Protein AF-A0A1J5WJH5-F1 (afdb_monomer_lite)

pLDDT: mean 80.66, std 12.6, range [44.06, 96.06]

Structure (mmCIF, N/CA/C/O backbone):
data_AF-A0A1J5WJH5-F1
#
_entry.id   AF-A0A1J5WJH5-F1
#
loop_
_atom_site.group_PDB
_atom_site.id
_atom_site.type_symbol
_atom_site.label_atom_id
_atom_site.label_alt_id
_atom_site.label_comp_id
_atom_site.label_asym_id
_atom_site.label_entity_id
_atom_site.label_seq_id
_atom_site.pdbx_PDB_ins_code
_atom_site.Cartn_x
_atom_site.Cartn_y
_atom_site.Cartn_z
_atom_site.occupancy
_atom_site.B_iso_or_equiv
_atom_site.auth_seq_id
_atom_site.auth_comp_id
_atom_site.auth_asym_id
_atom_site.auth_atom_id
_atom_site.pdbx_PDB_model_num
ATOM 1 N N . MET A 1 1 ? 2.795 6.270 -10.127 1.00 89.25 1 MET A N 1
ATOM 2 C CA . MET A 1 1 ? 1.955 6.681 -8.988 1.00 89.25 1 MET A CA 1
ATOM 3 C C . MET A 1 1 ? 0.536 6.316 -9.354 1.00 89.25 1 MET A C 1
ATOM 5 O O . MET A 1 1 ? 0.160 6.597 -10.486 1.00 89.25 1 MET A O 1
ATOM 9 N N . LEU A 1 2 ? -0.169 5.622 -8.468 1.00 93.62 2 LEU A N 1
ATOM 10 C CA . LEU A 1 2 ? -1.592 5.333 -8.597 1.00 93.62 2 LEU A CA 1
ATOM 11 C C . LEU A 1 2 ? -2.277 5.832 -7.332 1.00 93.62 2 LEU A C 1
ATOM 13 O O . LEU A 1 2 ? -1.851 5.482 -6.232 1.00 93.62 2 LEU A O 1
ATOM 17 N N . ASP A 1 3 ? -3.320 6.620 -7.504 1.00 94.94 3 ASP A N 1
ATOM 18 C CA . ASP A 1 3 ? -4.203 7.076 -6.446 1.00 94.94 3 ASP A CA 1
ATOM 19 C C . ASP A 1 3 ? -5.635 6.649 -6.767 1.00 94.94 3 ASP A C 1
ATOM 21 O O . ASP A 1 3 ? -6.013 6.452 -7.926 1.00 94.94 3 ASP A O 1
ATOM 25 N N . ALA A 1 4 ? -6.428 6.456 -5.723 1.00 96.06 4 ALA A N 1
ATOM 26 C CA . ALA A 1 4 ? -7.859 6.286 -5.869 1.00 96.06 4 ALA A CA 1
ATOM 27 C C . ALA A 1 4 ? -8.550 6.965 -4.695 1.00 96.06 4 ALA A C 1
ATOM 29 O O . ALA A 1 4 ? -8.349 6.595 -3.543 1.00 96.06 4 ALA A O 1
ATOM 30 N N . THR A 1 5 ? -9.404 7.932 -5.008 1.00 94.06 5 THR A N 1
ATOM 31 C CA . THR A 1 5 ? -10.192 8.675 -4.016 1.00 94.06 5 THR A CA 1
ATOM 32 C C . THR A 1 5 ? -11.458 7.941 -3.581 1.00 94.06 5 THR A C 1
ATOM 34 O O . THR A 1 5 ? -12.152 8.397 -2.682 1.00 94.06 5 THR A O 1
ATOM 37 N N . LYS A 1 6 ? -11.785 6.816 -4.229 1.00 94.00 6 LYS A N 1
ATOM 38 C CA . LYS A 1 6 ? -12.969 6.010 -3.932 1.00 94.00 6 LYS A CA 1
ATOM 39 C C . LYS A 1 6 ? -12.690 4.523 -4.093 1.00 94.00 6 LYS A C 1
ATOM 41 O O . LYS A 1 6 ? -11.988 4.119 -5.024 1.00 94.00 6 LYS A O 1
ATOM 46 N N . GLU A 1 7 ? -13.340 3.713 -3.264 1.00 91.19 7 GLU A N 1
ATOM 47 C CA . GLU A 1 7 ? -13.261 2.249 -3.323 1.00 91.19 7 GLU A CA 1
ATOM 48 C C . GLU A 1 7 ? -13.739 1.680 -4.672 1.00 91.19 7 GLU A C 1
ATOM 50 O O . GLU A 1 7 ? -13.162 0.726 -5.192 1.00 91.19 7 GLU A O 1
ATOM 55 N N . GLU A 1 8 ? -14.745 2.302 -5.298 1.00 93.94 8 GLU A N 1
ATOM 56 C CA . GLU A 1 8 ? -15.318 1.851 -6.577 1.00 93.94 8 GLU A CA 1
ATOM 57 C C . GLU A 1 8 ? -14.285 1.765 -7.715 1.00 93.94 8 GLU A C 1
ATOM 59 O O . GLU A 1 8 ? -14.410 0.919 -8.600 1.00 93.94 8 GLU A O 1
ATOM 64 N N . HIS A 1 9 ? -13.221 2.575 -7.666 1.00 93.69 9 HIS A N 1
ATOM 65 C CA . HIS A 1 9 ? -12.153 2.562 -8.670 1.00 93.69 9 HIS A CA 1
ATOM 66 C C . HIS A 1 9 ? -11.251 1.325 -8.579 1.00 93.69 9 HIS A C 1
ATOM 68 O O . HIS A 1 9 ? -10.634 0.932 -9.570 1.00 93.69 9 HIS A O 1
ATOM 74 N N . VAL A 1 10 ? -11.163 0.709 -7.400 1.00 91.88 10 VAL A N 1
ATOM 75 C CA . VAL A 1 10 ? -10.304 -0.454 -7.137 1.00 91.88 10 VAL A CA 1
ATOM 76 C C . VAL A 1 10 ? -11.104 -1.740 -6.951 1.00 91.88 10 VAL A C 1
ATOM 78 O O . VAL A 1 10 ? -10.529 -2.822 -7.057 1.00 91.88 10 VAL A O 1
ATOM 81 N N . ALA A 1 11 ? -12.423 -1.645 -6.754 1.00 91.00 11 ALA A N 1
ATOM 82 C CA . ALA A 1 11 ? -13.321 -2.772 -6.509 1.00 91.00 11 ALA A CA 1
ATOM 83 C C . ALA A 1 11 ? -13.125 -3.922 -7.510 1.00 91.00 11 ALA A C 1
ATOM 85 O O . ALA A 1 11 ? -12.931 -5.068 -7.106 1.00 91.00 11 ALA A O 1
ATOM 86 N N . THR A 1 12 ? -13.063 -3.623 -8.811 1.00 89.25 12 THR A N 1
ATOM 87 C CA . THR A 1 12 ? -12.839 -4.641 -9.851 1.00 89.25 12 THR A CA 1
ATOM 88 C C . THR A 1 12 ? -11.531 -5.405 -9.633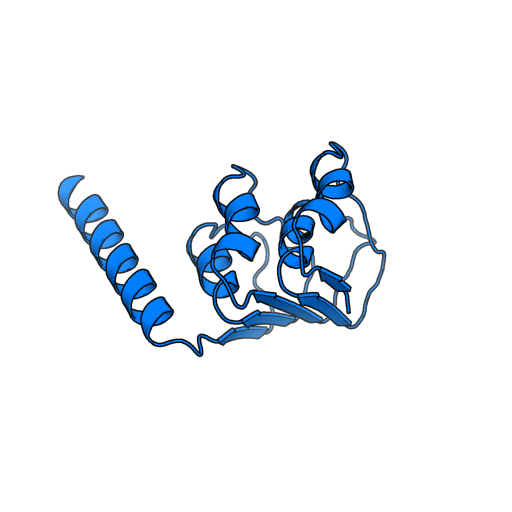 1.00 89.25 12 THR A C 1
ATOM 90 O O . THR A 1 12 ? -11.514 -6.629 -9.727 1.00 89.25 12 THR A O 1
ATOM 93 N N . ILE A 1 13 ? -10.445 -4.715 -9.278 1.00 87.81 13 ILE A N 1
ATOM 94 C CA . ILE A 1 13 ? -9.135 -5.334 -9.015 1.00 87.81 13 ILE A CA 1
ATOM 95 C C . ILE A 1 13 ? -9.191 -6.174 -7.732 1.00 87.81 13 ILE A C 1
ATOM 97 O O . ILE A 1 13 ? -8.641 -7.272 -7.674 1.00 87.81 13 ILE A O 1
ATOM 101 N N . LEU A 1 14 ? -9.899 -5.701 -6.706 1.00 85.94 14 LEU A N 1
ATOM 102 C CA . LEU A 1 14 ? -10.053 -6.425 -5.443 1.00 85.94 14 LEU A CA 1
ATOM 103 C C . LEU A 1 14 ? -10.841 -7.733 -5.604 1.00 85.94 14 LEU A C 1
ATOM 105 O O . LEU A 1 14 ? -10.516 -8.719 -4.936 1.00 85.94 14 LEU A O 1
ATOM 109 N N . THR A 1 15 ? -11.813 -7.767 -6.521 1.00 87.69 15 THR A N 1
ATOM 110 C CA . THR A 1 15 ? -12.588 -8.980 -6.846 1.00 87.69 15 THR A CA 1
ATOM 111 C C . THR A 1 15 ? -11.819 -10.014 -7.668 1.00 87.69 15 THR A C 1
ATOM 113 O O . THR A 1 15 ? -12.258 -11.156 -7.768 1.00 87.69 15 THR A O 1
A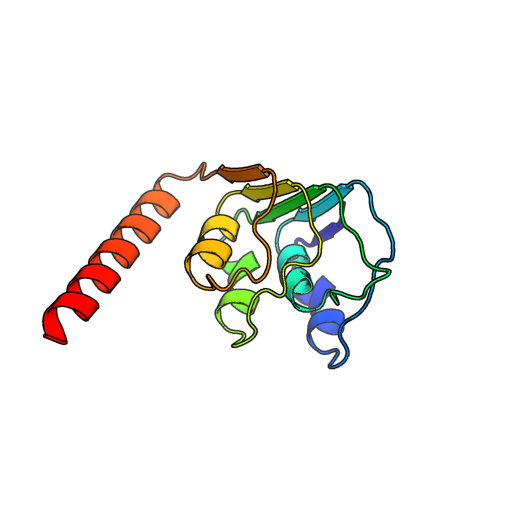TOM 116 N N . GLN A 1 16 ? -10.660 -9.663 -8.234 1.00 84.50 16 GLN A N 1
ATOM 117 C CA . GLN A 1 16 ? -9.847 -10.627 -8.974 1.00 84.50 16 GLN A CA 1
ATOM 118 C C . GLN A 1 16 ? -9.216 -11.651 -8.024 1.00 84.50 16 GLN A C 1
ATOM 120 O O . GLN A 1 16 ? -8.537 -11.297 -7.057 1.00 84.50 16 GLN A O 1
ATOM 125 N N . GLU A 1 17 ? -9.412 -12.937 -8.315 1.00 80.44 17 GLU A N 1
ATOM 126 C CA . GLU A 1 17 ? -8.826 -14.036 -7.535 1.00 80.44 17 GLU A CA 1
ATOM 127 C C . GLU A 1 17 ? -7.316 -14.179 -7.777 1.00 80.44 17 GLU A C 1
ATOM 129 O O . GLU A 1 17 ? -6.561 -14.544 -6.878 1.00 80.44 17 GLU A O 1
ATOM 134 N N . GLN A 1 18 ? -6.868 -13.874 -8.996 1.00 81.69 18 GLN A N 1
ATOM 135 C CA . GLN A 1 18 ? -5.486 -14.065 -9.428 1.00 81.69 18 GLN A CA 1
ATOM 136 C C . GLN A 1 18 ? -4.628 -12.846 -9.046 1.00 81.69 18 GLN A C 1
ATOM 138 O O . GLN A 1 18 ? -4.929 -11.737 -9.492 1.00 81.69 18 GLN A O 1
ATOM 143 N N . PRO A 1 19 ? -3.538 -13.017 -8.273 1.00 81.44 19 PRO A N 1
ATOM 144 C CA . PRO A 1 19 ? -2.577 -11.943 -8.058 1.00 81.44 19 PRO A CA 1
ATOM 145 C C . PRO A 1 19 ? -1.804 -11.649 -9.352 1.00 81.44 19 PRO A C 1
ATOM 147 O O . PRO A 1 19 ? -1.543 -12.555 -10.150 1.00 81.44 19 PRO A O 1
ATOM 150 N N . PHE A 1 20 ? -1.381 -10.400 -9.550 1.00 81.94 20 PHE A N 1
ATOM 151 C CA . PHE A 1 20 ? -0.738 -9.951 -10.790 1.00 81.94 20 PHE A CA 1
ATOM 152 C C . PHE A 1 20 ? 0.681 -9.413 -10.572 1.00 81.94 20 PHE A C 1
ATOM 154 O O . PHE A 1 20 ? 1.032 -8.918 -9.505 1.00 81.94 20 PHE A O 1
ATOM 161 N N . CYS A 1 21 ? 1.517 -9.531 -11.603 1.00 84.69 21 CYS A N 1
ATOM 162 C CA . CYS A 1 21 ? 2.895 -9.044 -11.625 1.00 84.69 21 CYS A CA 1
ATOM 163 C C . CYS A 1 21 ? 2.950 -7.714 -12.384 1.00 84.69 21 CYS A C 1
ATOM 165 O O . CYS A 1 21 ? 2.382 -7.600 -13.467 1.00 84.69 21 CYS A O 1
ATOM 167 N N . VAL A 1 22 ? 3.660 -6.727 -11.841 1.00 83.69 22 VAL A N 1
ATOM 168 C CA . VAL A 1 22 ? 3.887 -5.423 -12.496 1.00 83.69 22 VAL A CA 1
ATOM 169 C C . VAL A 1 22 ? 5.229 -5.357 -13.236 1.00 83.69 22 VAL A C 1
ATOM 171 O O . VAL A 1 22 ? 5.603 -4.309 -13.757 1.00 83.69 22 VAL A O 1
ATOM 174 N N . GLY A 1 23 ? 5.962 -6.473 -13.281 1.00 85.62 23 GLY A N 1
ATOM 175 C CA . GLY A 1 23 ? 7.320 -6.552 -13.811 1.00 85.62 23 GLY A CA 1
ATOM 176 C C . GLY A 1 23 ? 8.340 -5.858 -12.906 1.00 85.62 23 GLY A C 1
ATOM 177 O O . GLY A 1 23 ? 8.177 -5.794 -11.685 1.00 85.62 23 GLY A O 1
ATOM 178 N N . ARG A 1 24 ? 9.411 -5.333 -13.511 1.00 87.88 24 ARG A N 1
ATOM 179 C CA . ARG A 1 24 ? 10.445 -4.561 -12.810 1.00 87.88 24 ARG A CA 1
ATOM 180 C C . ARG A 1 24 ? 10.061 -3.088 -12.770 1.00 87.88 24 ARG A C 1
ATOM 182 O O . ARG A 1 24 ? 10.003 -2.429 -13.807 1.00 87.88 24 ARG A O 1
ATOM 189 N N . VAL A 1 25 ? 9.839 -2.565 -11.572 1.00 87.19 25 VAL A N 1
ATOM 190 C CA . VAL A 1 25 ? 9.451 -1.176 -11.332 1.00 87.19 25 VAL A CA 1
ATOM 191 C C . VAL A 1 25 ? 10.469 -0.526 -10.406 1.00 87.19 25 VAL A C 1
ATOM 193 O O . VAL A 1 25 ? 10.748 -1.012 -9.317 1.00 87.19 25 VAL A O 1
ATOM 196 N N . LYS A 1 26 ? 11.013 0.622 -10.810 1.00 90.75 26 LYS A N 1
ATOM 197 C CA . LYS A 1 26 ? 11.948 1.361 -9.956 1.00 90.75 26 LYS A CA 1
ATOM 198 C C . LYS A 1 26 ? 11.243 1.989 -8.751 1.00 90.75 26 LYS A C 1
ATOM 200 O O . LYS A 1 26 ? 11.625 1.762 -7.614 1.00 90.75 26 LYS A O 1
ATOM 205 N N . ASN A 1 27 ? 10.183 2.754 -9.005 1.00 92.12 27 ASN A N 1
ATOM 206 C CA . ASN A 1 27 ? 9.420 3.439 -7.965 1.00 92.12 27 ASN A CA 1
ATOM 207 C C . ASN A 1 27 ? 7.935 3.126 -8.129 1.00 92.12 27 ASN A C 1
ATOM 209 O O . ASN A 1 27 ? 7.331 3.486 -9.143 1.00 92.12 27 ASN A O 1
ATOM 213 N N . MET A 1 28 ? 7.345 2.492 -7.124 1.00 92.38 28 MET A N 1
ATOM 214 C CA . MET A 1 28 ? 5.911 2.260 -7.041 1.00 92.38 28 MET A CA 1
ATOM 215 C C . MET A 1 28 ? 5.341 3.059 -5.876 1.00 92.38 28 MET A C 1
ATOM 217 O O . MET A 1 28 ? 5.821 2.967 -4.752 1.00 92.38 28 MET A O 1
ATOM 221 N N . ARG A 1 29 ? 4.296 3.833 -6.158 1.00 94.94 29 ARG A N 1
ATOM 222 C CA . ARG A 1 29 ? 3.597 4.646 -5.167 1.00 94.94 29 ARG A CA 1
ATOM 223 C C . ARG A 1 29 ? 2.102 4.419 -5.299 1.00 94.94 29 ARG A C 1
ATOM 225 O O . ARG A 1 29 ? 1.586 4.620 -6.404 1.00 94.94 29 ARG A O 1
ATOM 232 N N . LEU A 1 30 ? 1.474 3.993 -4.207 1.00 94.44 30 LEU A N 1
ATOM 233 C CA . LEU A 1 30 ? 0.035 3.774 -4.085 1.00 94.44 30 LEU A CA 1
ATOM 234 C C . LEU A 1 30 ? -0.516 4.701 -3.001 1.00 94.44 30 LEU A C 1
ATOM 236 O O . LEU A 1 30 ? 0.009 4.714 -1.885 1.00 94.44 30 LEU A O 1
ATOM 240 N N . GLU A 1 31 ? -1.551 5.460 -3.338 1.00 95.75 31 GLU A N 1
ATOM 241 C CA . GLU A 1 31 ? -2.161 6.446 -2.446 1.00 95.75 31 GLU A CA 1
ATOM 242 C C . GLU A 1 31 ? -3.660 6.160 -2.243 1.00 95.75 31 GLU A C 1
ATOM 244 O O . GLU A 1 31 ? -4.370 5.744 -3.164 1.00 95.75 31 GLU A O 1
ATOM 249 N N . ASP A 1 32 ? -4.123 6.354 -1.011 1.00 95.31 32 ASP A N 1
ATOM 250 C CA . ASP A 1 32 ? -5.510 6.196 -0.572 1.00 95.31 32 ASP A CA 1
ATOM 251 C C . ASP A 1 32 ? -6.100 4.820 -0.930 1.00 95.31 32 ASP A C 1
ATOM 253 O O . ASP A 1 32 ? -5.479 3.798 -0.616 1.00 95.31 32 ASP A O 1
ATOM 257 N N . TYR A 1 33 ? -7.271 4.732 -1.572 1.00 95.00 33 TYR A N 1
ATOM 258 C CA . TYR A 1 33 ? -7.882 3.435 -1.893 1.00 95.00 33 TYR A CA 1
ATOM 259 C C . TYR A 1 33 ? -7.008 2.578 -2.820 1.00 95.00 33 TYR A C 1
ATOM 261 O O . TYR A 1 33 ? -7.156 1.354 -2.826 1.00 95.00 33 TYR A O 1
ATOM 269 N N . ALA A 1 34 ? -6.048 3.155 -3.555 1.00 94.81 34 ALA A N 1
ATOM 270 C CA . ALA A 1 34 ? -5.115 2.379 -4.371 1.00 94.81 34 ALA A CA 1
ATOM 271 C C . ALA A 1 34 ? -4.202 1.491 -3.517 1.00 94.81 34 ALA A C 1
ATOM 273 O O . ALA A 1 34 ? -3.743 0.460 -3.999 1.00 94.81 34 ALA A O 1
ATOM 274 N N . VAL A 1 35 ? -3.981 1.814 -2.237 1.00 92.56 35 VAL A N 1
ATOM 275 C CA . VAL A 1 35 ? -3.220 0.951 -1.318 1.00 92.56 35 VAL A CA 1
ATOM 276 C C . VAL A 1 35 ? -3.883 -0.423 -1.174 1.00 92.56 35 VAL A C 1
ATOM 278 O O . VAL A 1 35 ? -3.187 -1.420 -0.993 1.00 92.56 35 VAL A O 1
ATOM 281 N N . SER A 1 36 ? -5.207 -0.517 -1.328 1.00 89.94 36 SER A N 1
ATOM 282 C CA . SER A 1 36 ? -5.942 -1.785 -1.220 1.00 89.94 36 SER A CA 1
ATOM 283 C C . SER A 1 36 ? -5.549 -2.829 -2.267 1.00 89.94 36 SER A C 1
ATOM 285 O O . SER A 1 36 ? -5.718 -4.022 -2.021 1.00 89.94 36 SER A O 1
ATOM 287 N N . ILE A 1 37 ? -4.965 -2.418 -3.398 1.00 88.88 37 ILE A N 1
ATOM 288 C CA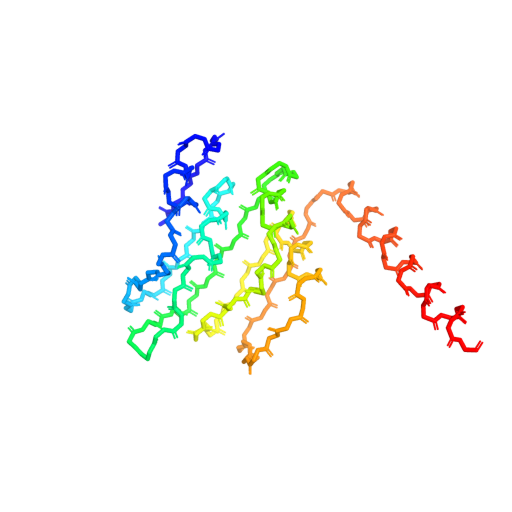 . ILE A 1 37 ? -4.482 -3.350 -4.427 1.00 88.88 37 ILE A CA 1
ATOM 289 C C . ILE A 1 37 ? -3.153 -4.001 -4.026 1.00 88.88 37 ILE A C 1
ATOM 291 O O . ILE A 1 37 ? -2.755 -4.995 -4.628 1.00 88.88 37 ILE A O 1
ATOM 295 N N . PHE A 1 38 ? -2.453 -3.456 -3.025 1.00 86.25 38 PHE A N 1
ATOM 296 C CA . PHE A 1 38 ? -1.126 -3.915 -2.624 1.00 86.25 38 PHE A CA 1
ATOM 297 C C . PHE A 1 38 ? -1.059 -5.430 -2.333 1.00 86.25 38 PHE A C 1
ATOM 299 O O . PHE A 1 38 ? -0.172 -6.083 -2.885 1.00 86.25 38 PHE A O 1
ATOM 306 N N . PRO A 1 39 ? -1.996 -6.048 -1.580 1.00 82.12 39 PRO A N 1
ATOM 307 C CA . PRO A 1 39 ? -2.003 -7.497 -1.349 1.00 82.12 39 PRO A CA 1
ATOM 308 C C . PRO A 1 39 ? -2.229 -8.348 -2.612 1.00 82.12 39 PRO A C 1
ATOM 310 O O . PRO A 1 39 ? -1.966 -9.550 -2.590 1.00 82.12 39 PRO A O 1
ATOM 313 N N . LYS A 1 40 ? -2.717 -7.755 -3.712 1.00 84.12 40 LYS A N 1
ATOM 314 C CA . LYS A 1 40 ? -2.917 -8.434 -5.004 1.00 84.12 40 LYS A CA 1
ATOM 315 C C . LYS A 1 40 ? -1.650 -8.474 -5.859 1.00 84.12 40 LYS A C 1
ATOM 317 O O . LYS A 1 40 ? -1.629 -9.170 -6.875 1.00 84.12 40 LYS A O 1
ATOM 322 N N . LEU A 1 41 ? -0.591 -7.767 -5.465 1.00 82.19 41 LEU A N 1
ATOM 323 C CA . LEU A 1 41 ? 0.691 -7.829 -6.156 1.00 82.19 41 LEU A CA 1
ATOM 324 C C . LEU A 1 41 ? 1.364 -9.183 -5.900 1.00 82.19 41 LEU A C 1
ATOM 326 O O . LEU A 1 41 ? 1.562 -9.611 -4.763 1.00 82.19 41 LEU A O 1
ATOM 330 N N . LYS A 1 42 ? 1.733 -9.873 -6.980 1.00 75.00 42 LYS A N 1
ATOM 331 C CA . LYS A 1 42 ? 2.432 -11.156 -6.937 1.00 75.00 42 LYS A CA 1
ATOM 332 C C . LYS A 1 42 ? 3.928 -10.928 -6.747 1.00 75.00 42 LYS A C 1
ATOM 334 O O . LYS A 1 42 ? 4.572 -10.304 -7.586 1.00 75.00 42 LYS A O 1
ATOM 339 N N . ASN A 1 43 ? 4.509 -11.545 -5.721 1.00 65.50 43 ASN A N 1
ATOM 340 C CA . ASN A 1 43 ? 5.959 -11.702 -5.622 1.00 65.50 43 ASN A CA 1
ATOM 341 C C . ASN A 1 43 ? 6.412 -12.841 -6.558 1.00 65.50 43 ASN A C 1
ATOM 343 O O . ASN A 1 43 ? 6.524 -13.992 -6.138 1.00 65.50 43 ASN A O 1
ATOM 347 N N . HIS A 1 44 ? 6.547 -12.550 -7.854 1.00 70.12 44 HIS A N 1
ATOM 348 C CA . HIS A 1 44 ? 7.169 -13.456 -8.829 1.00 70.12 44 HIS A CA 1
ATOM 349 C C . HIS A 1 44 ? 8.660 -13.148 -8.954 1.00 70.12 44 HIS A C 1
ATOM 351 O O . HIS A 1 44 ? 9.072 -12.029 -8.661 1.00 70.12 44 HIS A O 1
ATOM 357 N N . GLU A 1 45 ? 9.466 -14.086 -9.459 1.00 68.19 45 GLU A N 1
ATOM 358 C CA . GLU A 1 45 ? 10.898 -13.827 -9.617 1.00 68.19 45 GLU A CA 1
ATOM 359 C C . GLU A 1 45 ? 11.204 -12.626 -10.535 1.00 68.19 45 GLU A C 1
ATOM 361 O O . GLU A 1 45 ? 12.172 -11.894 -10.321 1.00 68.19 45 GLU A O 1
ATOM 366 N N . ASP A 1 46 ? 10.314 -12.372 -11.489 1.00 73.62 46 ASP A N 1
ATOM 367 C CA . ASP A 1 46 ? 10.396 -11.256 -12.435 1.00 73.62 46 ASP A CA 1
ATOM 368 C C . ASP A 1 46 ? 9.712 -9.971 -11.941 1.00 73.62 46 ASP A C 1
ATOM 370 O O . ASP A 1 46 ? 9.766 -8.945 -12.625 1.00 73.62 46 ASP A O 1
ATOM 374 N N . CYS A 1 47 ? 9.058 -10.015 -10.774 1.00 77.62 47 CYS A N 1
ATOM 375 C CA . CYS A 1 47 ? 8.439 -8.853 -10.147 1.00 77.62 47 CYS A CA 1
ATOM 376 C C . CYS A 1 47 ? 9.400 -8.270 -9.108 1.00 77.62 47 CYS A C 1
ATOM 378 O O . CYS A 1 47 ? 9.579 -8.831 -8.028 1.00 77.62 47 CYS A O 1
ATOM 380 N N . GLU A 1 48 ? 10.010 -7.132 -9.420 1.00 81.81 48 GLU A N 1
ATOM 381 C CA . GLU A 1 48 ? 10.929 -6.435 -8.515 1.00 81.81 48 GLU A CA 1
ATOM 382 C C . GLU A 1 48 ? 10.493 -4.979 -8.398 1.00 81.81 48 GLU A C 1
ATOM 384 O O . GLU A 1 48 ? 10.271 -4.317 -9.412 1.00 81.81 48 GLU A O 1
ATOM 389 N N . VAL A 1 49 ? 10.376 -4.477 -7.169 1.00 86.44 49 VAL A N 1
ATOM 390 C CA . VAL A 1 49 ? 10.053 -3.072 -6.902 1.00 86.44 49 VAL A CA 1
ATOM 391 C C . VAL A 1 49 ? 11.208 -2.470 -6.116 1.00 86.44 49 VAL A C 1
ATOM 393 O O . VAL A 1 49 ? 11.393 -2.834 -4.967 1.00 86.44 49 VAL A O 1
ATOM 396 N N . GLU A 1 50 ? 12.015 -1.563 -6.669 1.00 88.94 50 GLU A N 1
ATOM 397 C CA . GLU A 1 50 ? 13.158 -1.046 -5.887 1.00 88.94 50 GLU A CA 1
ATOM 398 C C . GLU A 1 50 ? 12.687 -0.236 -4.671 1.00 88.94 50 GLU A C 1
ATOM 400 O O . GLU A 1 50 ? 13.127 -0.508 -3.551 1.00 88.94 50 GLU A O 1
ATOM 405 N N . ARG A 1 51 ? 11.749 0.696 -4.882 1.00 90.81 51 ARG A N 1
ATOM 406 C CA . ARG A 1 51 ? 11.118 1.500 -3.831 1.00 90.81 51 ARG A CA 1
ATOM 407 C C . ARG A 1 51 ? 9.600 1.413 -3.892 1.00 90.81 51 ARG A C 1
ATOM 409 O O . ARG A 1 51 ? 8.995 1.740 -4.916 1.00 90.81 51 ARG A O 1
ATOM 416 N N . LEU A 1 52 ? 8.998 1.027 -2.772 1.00 91.00 52 LEU A N 1
ATOM 417 C CA . LEU A 1 52 ? 7.555 0.986 -2.569 1.00 91.00 52 LEU A CA 1
ATOM 418 C C . LEU A 1 52 ? 7.131 2.035 -1.535 1.00 91.00 52 LEU A C 1
ATOM 420 O O . LEU A 1 52 ? 7.545 1.967 -0.381 1.00 91.00 52 LEU A O 1
ATOM 424 N N . THR A 1 53 ? 6.257 2.955 -1.932 1.00 93.44 53 THR A N 1
ATOM 425 C CA . THR A 1 53 ? 5.640 3.942 -1.038 1.00 93.44 53 THR A CA 1
ATOM 426 C C . THR A 1 53 ? 4.135 3.705 -0.970 1.00 93.44 53 THR A C 1
ATOM 428 O O . THR A 1 53 ? 3.462 3.734 -2.002 1.00 93.44 53 THR A O 1
ATOM 431 N N . LEU A 1 54 ? 3.603 3.495 0.233 1.00 93.69 54 LEU A N 1
ATOM 432 C CA . LEU A 1 54 ? 2.169 3.397 0.495 1.00 93.69 54 LEU A CA 1
ATOM 433 C C . LEU A 1 54 ? 1.739 4.556 1.395 1.00 93.69 54 LEU A C 1
ATOM 435 O O . LEU A 1 54 ? 2.328 4.765 2.457 1.00 93.69 54 LEU A O 1
ATOM 439 N N . THR A 1 55 ? 0.694 5.273 0.995 1.00 94.62 55 THR A N 1
ATOM 440 C CA . THR A 1 55 ? 0.142 6.396 1.762 1.00 94.62 55 THR A CA 1
ATOM 441 C C . THR A 1 55 ? -1.364 6.253 1.854 1.00 94.62 55 THR A C 1
ATOM 443 O O . THR A 1 55 ? -2.025 6.060 0.844 1.00 94.62 55 THR A O 1
ATOM 446 N N . ALA A 1 56 ? -1.918 6.361 3.055 1.00 93.31 56 ALA A N 1
ATOM 447 C CA . ALA A 1 56 ? -3.357 6.327 3.270 1.00 93.31 56 ALA A CA 1
ATOM 448 C C . ALA A 1 56 ? -3.704 7.389 4.295 1.00 93.31 56 ALA A C 1
ATOM 450 O O . ALA A 1 56 ? -3.336 7.278 5.468 1.00 93.31 56 ALA A O 1
ATOM 451 N N . THR A 1 57 ? -4.379 8.431 3.831 1.00 91.31 57 THR A N 1
ATOM 452 C CA . THR A 1 57 ? -4.664 9.605 4.656 1.00 91.31 57 THR A CA 1
ATOM 453 C C . THR A 1 57 ? -5.815 9.387 5.640 1.00 91.31 57 THR A C 1
ATOM 455 O O . THR A 1 57 ? -5.871 10.092 6.653 1.00 91.31 57 THR A O 1
ATOM 458 N N . GLU A 1 58 ? -6.664 8.386 5.389 1.00 90.12 58 GLU A N 1
ATOM 459 C CA . GLU A 1 58 ? -7.844 8.030 6.179 1.00 90.12 58 GLU A CA 1
ATOM 460 C C . GLU A 1 58 ? -7.902 6.525 6.485 1.00 90.12 58 GLU A C 1
ATOM 462 O O . GLU A 1 58 ? -7.278 5.701 5.811 1.00 90.12 58 GLU A O 1
ATOM 467 N N . GLU A 1 59 ? -8.654 6.154 7.526 1.00 88.25 59 GLU A N 1
ATOM 468 C CA . GLU A 1 59 ? -8.802 4.755 7.944 1.00 88.25 59 GLU A CA 1
ATOM 469 C C . GLU A 1 59 ? -9.545 3.906 6.908 1.00 88.25 59 GLU A C 1
ATOM 471 O O . GLU A 1 59 ? -9.206 2.739 6.703 1.00 88.25 59 GLU A O 1
ATOM 476 N N . GLU A 1 60 ? -10.536 4.492 6.237 1.00 91.31 60 GLU A N 1
ATOM 477 C CA . GLU 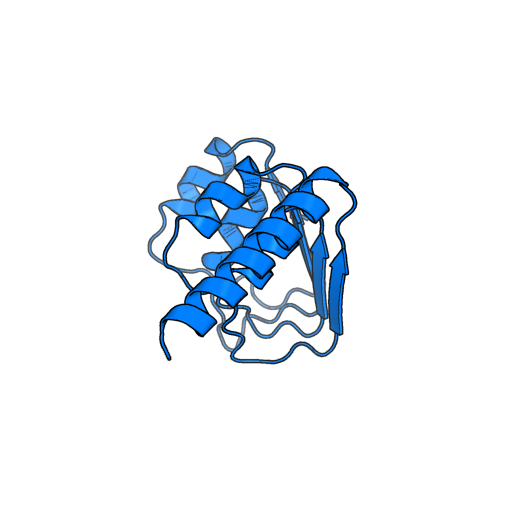A 1 60 ? -11.349 3.810 5.228 1.00 91.31 60 GLU A CA 1
ATOM 478 C C . GLU A 1 60 ? -10.507 3.250 4.074 1.00 91.31 60 GLU A C 1
ATOM 480 O O . GLU A 1 60 ? -10.731 2.121 3.641 1.00 91.31 60 GLU A O 1
ATOM 485 N N . HIS A 1 61 ? -9.442 3.956 3.682 1.00 92.88 61 HIS A N 1
ATOM 486 C CA . HIS A 1 61 ? -8.518 3.541 2.622 1.00 92.88 61 HIS A CA 1
ATOM 487 C C . HIS A 1 61 ? -7.825 2.199 2.908 1.00 92.88 61 HIS A C 1
ATOM 489 O O . HIS A 1 61 ? -7.424 1.486 1.986 1.00 92.88 61 HIS A O 1
ATOM 495 N N . VAL A 1 62 ? -7.662 1.844 4.188 1.00 89.56 62 VAL A N 1
ATOM 496 C CA . VAL A 1 62 ? -6.985 0.611 4.620 1.00 89.56 62 VAL A CA 1
ATOM 497 C C . VAL A 1 62 ? -7.924 -0.426 5.228 1.00 89.56 62 VAL A C 1
ATOM 499 O O . VAL A 1 62 ? -7.488 -1.553 5.490 1.00 89.56 62 VAL A O 1
ATOM 502 N N . ALA A 1 63 ? -9.198 -0.086 5.434 1.00 89.00 63 ALA A N 1
ATOM 503 C CA . ALA A 1 63 ? -10.186 -0.965 6.052 1.00 89.00 63 ALA A CA 1
ATOM 504 C C . ALA A 1 63 ? -10.267 -2.315 5.323 1.00 89.00 63 ALA A C 1
ATOM 506 O O . ALA A 1 63 ? -10.190 -3.372 5.957 1.00 89.00 63 ALA A O 1
ATOM 507 N N . THR A 1 64 ? -10.294 -2.284 3.989 1.00 83.56 64 THR A N 1
ATOM 508 C CA . THR A 1 64 ? -10.363 -3.478 3.139 1.00 83.56 64 THR A CA 1
ATOM 509 C C . THR A 1 64 ? -9.149 -4.394 3.327 1.00 83.56 64 THR A C 1
ATOM 511 O O . THR A 1 64 ? -9.299 -5.609 3.421 1.00 83.56 64 THR A O 1
ATOM 514 N N . ILE A 1 65 ? -7.943 -3.835 3.480 1.00 84.12 65 ILE A N 1
ATOM 515 C CA . ILE A 1 65 ? -6.705 -4.613 3.682 1.00 84.12 65 ILE A CA 1
ATOM 516 C C . ILE A 1 65 ? -6.673 -5.252 5.069 1.00 84.12 65 ILE A C 1
ATOM 518 O O . ILE A 1 65 ? -6.218 -6.381 5.249 1.00 84.12 65 ILE A O 1
ATOM 522 N N . ILE A 1 66 ? -7.129 -4.516 6.080 1.00 82.25 66 ILE A N 1
ATOM 523 C CA . ILE A 1 66 ? -7.148 -5.006 7.459 1.00 82.25 66 ILE A CA 1
ATOM 524 C C . ILE A 1 66 ? -8.155 -6.152 7.587 1.00 82.25 66 ILE A C 1
ATOM 526 O O . ILE A 1 66 ? -7.839 -7.150 8.242 1.00 82.25 66 ILE A O 1
ATOM 530 N N . ALA A 1 67 ? -9.316 -6.021 6.937 1.00 82.50 67 ALA A N 1
ATOM 531 C CA . ALA A 1 67 ? -10.380 -7.020 6.920 1.00 82.50 67 ALA A CA 1
ATOM 532 C C . ALA A 1 67 ? -10.006 -8.291 6.143 1.00 82.50 67 ALA A C 1
ATOM 534 O O . ALA A 1 67 ? -10.398 -9.385 6.542 1.00 82.50 67 ALA A O 1
ATOM 535 N N . GLN A 1 68 ? -9.226 -8.174 5.065 1.00 73.38 68 GLN A N 1
ATOM 536 C CA . GLN A 1 68 ? -8.723 -9.337 4.335 1.00 73.38 68 GLN A CA 1
ATOM 537 C C . GLN A 1 68 ? -7.763 -10.149 5.213 1.00 73.38 68 GLN A C 1
ATOM 539 O O . GLN A 1 68 ? -6.771 -9.620 5.710 1.00 73.38 68 GLN A O 1
ATOM 544 N N . ASP A 1 69 ? -7.985 -11.457 5.357 1.00 64.81 69 ASP A N 1
ATOM 545 C CA . ASP A 1 69 ? -7.060 -12.372 6.056 1.00 64.81 69 ASP A CA 1
ATOM 546 C C . ASP A 1 69 ? -5.831 -12.743 5.199 1.00 64.81 69 ASP A C 1
ATOM 548 O O . ASP A 1 69 ? -5.224 -13.803 5.327 1.00 64.81 69 ASP A O 1
ATOM 552 N N . GLN A 1 70 ? -5.470 -11.867 4.261 1.00 65.75 70 GLN A N 1
ATOM 553 C CA . GLN A 1 70 ? -4.328 -12.059 3.389 1.00 65.75 70 GLN A CA 1
ATOM 554 C C . GLN A 1 70 ? -3.107 -11.401 4.033 1.00 65.75 70 GLN A C 1
ATOM 556 O O . GLN A 1 70 ? -3.100 -10.205 4.339 1.00 65.75 70 GLN A O 1
ATOM 561 N N . LEU A 1 71 ? -2.063 -12.197 4.262 1.00 61.4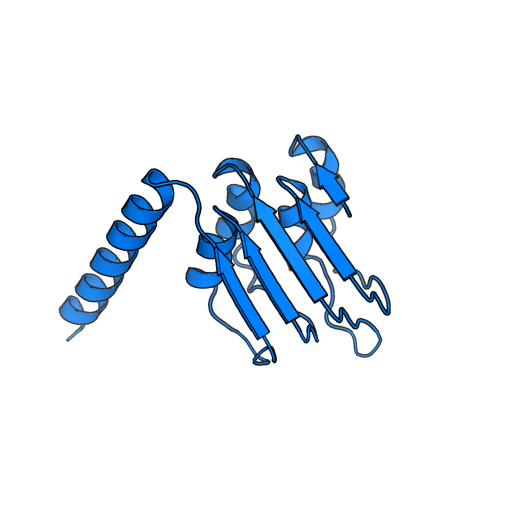1 71 LEU A N 1
ATOM 562 C CA . LEU A 1 71 ? -0.766 -11.678 4.682 1.00 61.41 71 LEU A CA 1
ATOM 563 C C . LEU A 1 71 ? -0.228 -10.753 3.587 1.00 61.41 71 LEU A C 1
ATOM 565 O O . LEU A 1 71 ? -0.333 -11.064 2.397 1.00 61.41 71 LEU A O 1
ATOM 569 N N . LEU A 1 72 ? 0.361 -9.624 3.991 1.00 63.22 72 LEU A N 1
ATOM 570 C CA . LEU A 1 72 ? 1.050 -8.722 3.072 1.00 63.22 72 LEU A CA 1
ATOM 571 C C . LEU A 1 72 ? 2.205 -9.505 2.446 1.00 63.22 72 LEU A C 1
ATOM 573 O O . LEU A 1 72 ? 3.259 -9.672 3.056 1.00 63.22 72 LEU A O 1
ATOM 577 N N . CYS A 1 73 ? 2.009 -10.005 1.229 1.00 59.44 73 CYS A N 1
ATOM 578 C CA . CYS A 1 73 ? 3.089 -10.562 0.429 1.00 59.44 73 CYS A CA 1
ATOM 579 C C . CYS A 1 73 ? 3.904 -9.397 -0.108 1.00 59.44 73 CYS A C 1
ATOM 581 O O . CYS A 1 73 ? 3.797 -9.003 -1.265 1.00 59.44 73 CYS A O 1
ATOM 583 N N . ILE A 1 74 ? 4.690 -8.811 0.783 1.00 58.69 74 ILE A N 1
ATOM 584 C CA . ILE A 1 74 ? 5.638 -7.783 0.434 1.00 58.69 74 ILE A CA 1
ATOM 585 C C . ILE A 1 74 ? 6.649 -8.449 -0.502 1.00 58.69 74 ILE A C 1
ATOM 587 O O . ILE A 1 74 ? 7.360 -9.371 -0.101 1.00 58.69 74 ILE A O 1
ATOM 591 N N . GLY A 1 75 ? 6.614 -8.066 -1.777 1.00 61.53 75 GLY A N 1
ATOM 592 C CA . GLY A 1 75 ? 7.512 -8.613 -2.783 1.00 61.53 75 GLY A CA 1
ATOM 593 C C . GLY A 1 75 ? 8.981 -8.328 -2.476 1.00 61.53 75 GLY A C 1
ATOM 594 O O . GLY A 1 75 ? 9.299 -7.735 -1.444 1.00 61.53 75 GLY A O 1
ATOM 595 N N . ARG A 1 76 ? 9.880 -8.683 -3.401 1.00 69.19 76 ARG A N 1
ATOM 596 C CA . ARG A 1 76 ? 11.284 -8.241 -3.371 1.00 69.19 76 ARG A CA 1
ATOM 597 C C . ARG A 1 76 ? 11.379 -6.722 -3.527 1.00 69.19 76 ARG A C 1
ATOM 599 O O . ARG A 1 76 ? 11.695 -6.218 -4.606 1.00 69.19 76 ARG A O 1
ATOM 606 N N . ALA A 1 77 ? 11.057 -5.997 -2.462 1.00 80.06 77 ALA A N 1
ATOM 607 C CA . ALA A 1 77 ? 11.220 -4.564 -2.372 1.00 80.06 77 ALA A CA 1
ATOM 608 C C . ALA A 1 77 ? 12.402 -4.212 -1.481 1.00 80.06 77 ALA A C 1
ATOM 610 O O . ALA A 1 77 ? 12.517 -4.664 -0.343 1.00 80.06 77 ALA A O 1
ATOM 611 N N . LYS A 1 78 ? 13.324 -3.422 -2.035 1.00 84.81 78 LYS A N 1
ATOM 612 C CA . LYS A 1 78 ? 14.558 -3.042 -1.340 1.00 84.81 78 LYS A CA 1
ATOM 613 C C . LYS A 1 78 ? 14.276 -1.940 -0.329 1.00 84.81 78 LYS A C 1
ATOM 615 O O . LYS A 1 78 ? 14.835 -1.956 0.766 1.00 84.81 78 LYS A O 1
ATOM 620 N N . GLU A 1 79 ? 13.407 -1.006 -0.688 1.00 89.81 79 GLU A N 1
ATOM 621 C CA . GLU A 1 79 ? 13.052 0.149 0.123 1.00 89.81 79 GLU A CA 1
ATOM 622 C C . GLU A 1 79 ? 11.536 0.237 0.266 1.00 89.81 79 GLU A C 1
ATOM 624 O O . GLU A 1 79 ? 10.797 0.105 -0.712 1.00 89.81 79 GLU A O 1
ATOM 629 N N . MET A 1 80 ? 11.076 0.460 1.494 1.00 89.88 80 MET A N 1
ATOM 630 C CA . MET A 1 80 ? 9.659 0.569 1.812 1.00 89.88 80 MET A CA 1
ATOM 631 C C . MET A 1 80 ? 9.384 1.787 2.665 1.00 89.88 80 MET A C 1
ATOM 633 O O . MET A 1 80 ? 10.077 2.048 3.648 1.00 89.88 80 MET A O 1
ATOM 637 N N . GLU A 1 81 ? 8.321 2.488 2.311 1.00 92.56 81 GLU A N 1
ATOM 638 C CA . GLU A 1 81 ? 7.840 3.649 3.033 1.00 92.56 81 GLU A CA 1
ATOM 639 C C . GLU A 1 81 ? 6.337 3.514 3.254 1.00 92.56 81 GLU A C 1
ATOM 641 O O . GLU A 1 81 ? 5.568 3.404 2.298 1.00 92.56 81 GLU A O 1
ATOM 646 N N . PHE A 1 82 ? 5.923 3.533 4.515 1.00 92.00 82 PHE A N 1
ATOM 647 C CA . PHE A 1 82 ? 4.522 3.523 4.915 1.00 92.00 82 PHE A CA 1
ATOM 648 C C . PHE A 1 82 ? 4.207 4.845 5.608 1.00 92.00 82 PHE A C 1
ATOM 650 O O . PHE A 1 82 ? 4.855 5.211 6.593 1.00 92.00 82 PHE A O 1
ATOM 657 N N . TRP A 1 83 ? 3.212 5.550 5.086 1.00 93.38 83 TRP A N 1
ATOM 658 C CA . TRP A 1 83 ? 2.751 6.839 5.581 1.00 93.38 83 TRP A CA 1
ATOM 659 C C . TRP A 1 83 ? 1.319 6.739 6.127 1.00 93.38 83 TRP A C 1
ATOM 661 O O . TRP A 1 83 ? 0.447 6.082 5.541 1.00 93.38 83 TRP A O 1
ATOM 671 N N . ASP A 1 84 ? 1.095 7.394 7.263 1.00 92.50 84 ASP A N 1
ATOM 672 C CA . ASP A 1 84 ? -0.176 7.518 7.977 1.00 92.50 84 ASP A CA 1
ATOM 673 C C . ASP A 1 84 ? -0.845 6.163 8.275 1.00 92.50 84 ASP A C 1
ATOM 675 O O . ASP A 1 84 ? -0.246 5.313 8.944 1.00 92.50 84 ASP A O 1
ATOM 679 N N . TYR A 1 85 ? -2.082 5.928 7.818 1.00 90.12 85 TYR A N 1
ATOM 680 C CA . TYR A 1 85 ? -2.847 4.721 8.160 1.00 90.12 85 TYR A CA 1
ATOM 681 C C . TYR A 1 85 ? -2.228 3.432 7.592 1.00 90.12 85 TYR A C 1
ATOM 683 O O . TYR A 1 85 ? -2.508 2.338 8.084 1.00 90.12 85 TYR A O 1
ATOM 691 N N . THR A 1 86 ? -1.319 3.518 6.618 1.00 90.81 86 THR A N 1
ATOM 692 C CA . THR A 1 86 ? -0.613 2.330 6.099 1.00 90.81 86 THR A CA 1
ATOM 693 C C . THR A 1 86 ? 0.404 1.760 7.090 1.00 90.81 86 THR A C 1
ATOM 695 O O . THR A 1 86 ? 0.667 0.555 7.071 1.00 90.81 86 THR A O 1
ATOM 698 N N . VAL A 1 87 ? 0.913 2.573 8.027 1.00 88.81 87 VAL A N 1
ATOM 699 C CA . VAL A 1 87 ? 1.779 2.092 9.118 1.00 88.81 87 VAL A CA 1
ATOM 700 C C . VAL A 1 87 ? 1.029 1.082 9.983 1.00 88.81 87 VAL A C 1
ATOM 702 O O . VAL A 1 87 ? 1.586 0.072 10.410 1.00 88.81 87 VAL A O 1
ATOM 705 N N . PHE A 1 88 ? -0.265 1.305 10.197 1.00 83.88 88 PHE A N 1
ATOM 706 C CA . PHE A 1 88 ? -1.108 0.409 10.977 1.00 83.88 88 PHE A CA 1
ATOM 707 C C . PHE A 1 88 ? -1.300 -0.954 10.308 1.00 83.88 88 PHE A C 1
ATOM 709 O O . PHE A 1 88 ? -1.203 -1.990 10.969 1.00 83.88 88 PHE A O 1
ATOM 716 N N . VAL A 1 89 ? -1.511 -0.959 8.989 1.00 83.75 89 VAL A N 1
ATOM 717 C CA . VAL A 1 89 ? -1.587 -2.178 8.172 1.00 83.75 89 VAL A CA 1
ATOM 718 C C . VAL A 1 89 ? -0.313 -3.004 8.340 1.00 83.75 89 VAL A C 1
ATOM 720 O O . VAL A 1 89 ? -0.385 -4.187 8.680 1.00 83.75 89 VAL A O 1
ATOM 723 N N . PHE A 1 90 ? 0.848 -2.357 8.199 1.00 83.38 90 PHE A N 1
ATOM 724 C CA . PHE A 1 90 ? 2.151 -2.990 8.389 1.00 83.38 90 PHE A CA 1
ATOM 725 C C . PHE A 1 90 ? 2.317 -3.577 9.803 1.00 83.38 90 PHE A C 1
ATOM 727 O O . PHE A 1 90 ? 2.689 -4.742 9.958 1.00 83.38 90 PHE A O 1
ATOM 734 N N . LEU A 1 91 ? 1.986 -2.811 10.848 1.00 80.94 91 LEU A N 1
ATOM 735 C CA . LEU A 1 91 ? 2.115 -3.255 12.242 1.00 80.94 91 LEU A CA 1
ATOM 736 C C . LEU A 1 91 ? 1.148 -4.391 12.611 1.00 80.94 91 LEU A C 1
ATOM 738 O O . LEU A 1 91 ? 1.475 -5.230 13.459 1.00 80.94 91 LEU A O 1
ATOM 742 N N . LYS A 1 92 ? -0.049 -4.435 12.013 1.00 77.88 92 LYS A N 1
ATOM 743 C CA . LYS A 1 92 ? -1.035 -5.495 12.273 1.00 77.88 92 LYS A CA 1
ATOM 744 C C . LYS A 1 92 ? -0.705 -6.805 11.579 1.00 77.88 92 LYS A C 1
ATOM 746 O O . LYS A 1 92 ? -0.903 -7.854 12.184 1.00 77.88 92 LYS A O 1
ATOM 751 N N . LYS A 1 93 ? -0.221 -6.750 10.342 1.00 74.62 93 LYS A N 1
ATOM 752 C CA . LYS A 1 93 ? -0.069 -7.916 9.457 1.00 74.62 93 LYS A CA 1
ATOM 753 C C . LYS A 1 93 ? 1.370 -8.460 9.421 1.00 74.62 93 LYS A C 1
ATOM 755 O O . LYS A 1 93 ? 1.752 -9.080 8.436 1.00 74.62 93 LYS A O 1
ATOM 760 N N . LYS A 1 94 ? 2.178 -8.196 10.459 1.00 62.09 94 LYS A N 1
ATOM 761 C CA . LYS A 1 94 ? 3.627 -8.472 10.522 1.00 62.09 94 LYS A CA 1
ATOM 762 C C . LYS A 1 94 ? 3.975 -9.945 10.238 1.00 62.09 94 LYS A C 1
ATOM 764 O O . LYS A 1 94 ? 4.066 -10.745 11.160 1.00 62.09 94 LYS A O 1
ATOM 769 N N . GLU A 1 95 ? 4.271 -10.248 8.979 1.00 57.03 95 GLU A N 1
ATOM 770 C CA . GLU A 1 95 ? 4.911 -11.486 8.523 1.00 57.03 95 GLU A CA 1
ATOM 771 C C . GLU A 1 95 ? 5.797 -11.149 7.310 1.00 57.03 95 GLU A C 1
ATOM 773 O O . GLU A 1 95 ? 5.414 -11.308 6.153 1.00 57.03 95 GLU A O 1
ATOM 778 N N . THR A 1 96 ? 6.983 -10.588 7.556 1.00 54.25 96 THR A N 1
ATOM 779 C CA . THR A 1 96 ? 7.943 -10.280 6.486 1.00 54.25 96 THR A CA 1
ATOM 780 C C . THR A 1 96 ? 8.822 -11.502 6.232 1.00 54.25 96 THR A C 1
ATOM 782 O O . THR A 1 96 ? 9.650 -11.838 7.079 1.00 54.25 96 THR A O 1
ATOM 785 N N . ARG A 1 97 ? 8.675 -12.159 5.074 1.00 55.31 97 ARG A N 1
ATOM 786 C CA . ARG A 1 97 ? 9.614 -13.214 4.639 1.00 55.31 97 ARG A CA 1
ATOM 787 C C . ARG A 1 97 ? 10.994 -12.653 4.283 1.00 55.31 97 ARG A C 1
ATOM 789 O O . ARG A 1 97 ? 11.989 -13.349 4.439 1.00 55.31 97 ARG A O 1
ATOM 796 N N . GLU A 1 98 ? 11.049 -11.394 3.853 1.00 64.69 98 GLU A N 1
ATOM 797 C CA . GLU A 1 98 ? 12.276 -10.676 3.514 1.00 64.69 98 GLU A CA 1
ATOM 798 C C . GLU A 1 98 ? 12.334 -9.348 4.275 1.00 64.69 98 GLU A C 1
ATOM 800 O O . GLU A 1 98 ? 11.329 -8.645 4.399 1.00 64.69 98 GLU A O 1
ATOM 805 N N . VAL A 1 99 ? 13.508 -9.014 4.814 1.00 69.00 99 VAL A N 1
ATOM 806 C CA . VAL A 1 99 ? 13.738 -7.749 5.521 1.00 69.00 99 VAL A CA 1
ATOM 807 C C . VAL A 1 99 ? 14.157 -6.702 4.487 1.00 69.00 99 VAL A C 1
ATOM 809 O O . VAL A 1 99 ? 15.191 -6.897 3.840 1.00 69.00 99 VAL A O 1
ATOM 812 N N . PRO A 1 100 ? 13.401 -5.602 4.306 1.00 79.06 100 PRO A N 1
ATOM 813 C CA . PRO A 1 100 ? 13.809 -4.549 3.387 1.00 79.06 100 PRO A CA 1
ATOM 814 C C . PRO A 1 100 ? 15.118 -3.915 3.859 1.00 79.06 100 PRO A C 1
ATOM 816 O O . PRO A 1 100 ? 15.386 -3.806 5.057 1.00 79.06 100 PRO A O 1
ATOM 819 N N . ARG A 1 101 ? 15.924 -3.436 2.910 1.00 85.75 101 ARG A N 1
ATOM 820 C CA . ARG A 1 101 ? 17.155 -2.695 3.214 1.00 85.75 101 ARG A CA 1
ATOM 821 C C . ARG A 1 101 ? 16.851 -1.392 3.953 1.00 85.75 101 ARG A C 1
ATOM 823 O O . ARG A 1 101 ? 17.637 -0.974 4.797 1.00 85.75 101 ARG A O 1
ATOM 830 N N . SER A 1 102 ? 15.733 -0.755 3.614 1.00 88.50 102 SER A N 1
ATOM 831 C CA . SER A 1 102 ? 15.241 0.451 4.274 1.00 88.50 102 SER A CA 1
ATOM 832 C C . SER A 1 102 ? 13.744 0.334 4.532 1.00 88.50 102 SER A C 1
ATOM 834 O O . SER A 1 102 ? 12.987 -0.007 3.623 1.00 88.50 102 SER A O 1
ATOM 836 N N . LEU A 1 103 ? 13.328 0.636 5.762 1.00 89.75 103 LEU A N 1
ATOM 837 C CA . LEU A 1 103 ? 11.931 0.717 6.170 1.00 89.75 103 LEU A CA 1
ATOM 838 C C . LEU A 1 103 ? 11.693 2.060 6.858 1.00 89.75 103 LEU A C 1
ATOM 840 O O . LEU A 1 103 ? 12.252 2.322 7.923 1.00 89.75 103 LEU A O 1
ATOM 844 N N . VAL A 1 104 ? 10.839 2.885 6.262 1.00 90.94 104 VAL A N 1
ATOM 845 C CA . VAL A 1 104 ? 10.383 4.155 6.829 1.00 90.94 104 VAL A CA 1
ATOM 846 C C . VAL A 1 104 ? 8.919 4.011 7.220 1.00 90.94 104 VAL A C 1
ATOM 848 O O . VAL A 1 104 ? 8.092 3.601 6.409 1.00 90.94 104 VAL A O 1
ATOM 851 N N . LEU A 1 105 ? 8.603 4.359 8.464 1.00 91.19 105 LEU A N 1
ATOM 852 C CA . LEU A 1 105 ? 7.240 4.438 8.978 1.00 91.19 105 LEU A CA 1
ATOM 853 C C . LEU A 1 105 ? 7.016 5.871 9.451 1.00 91.19 105 LEU A C 1
ATOM 855 O O . LEU A 1 105 ? 7.749 6.348 10.318 1.00 91.19 105 LEU A O 1
ATOM 859 N N . SER A 1 106 ? 6.029 6.552 8.884 1.00 89.94 106 SER A N 1
ATOM 860 C CA . SER A 1 106 ? 5.718 7.940 9.213 1.00 89.94 106 SER A CA 1
ATOM 861 C C . SER A 1 106 ? 4.243 8.078 9.546 1.00 89.94 106 SER A C 1
ATOM 863 O O . SER A 1 106 ? 3.390 7.600 8.806 1.00 89.94 106 SER A O 1
ATOM 865 N N . ILE A 1 107 ? 3.937 8.715 10.671 1.00 85.56 107 ILE A N 1
ATOM 866 C CA . ILE A 1 107 ? 2.571 8.974 11.125 1.00 85.56 107 ILE A CA 1
ATOM 867 C C . ILE A 1 107 ? 2.495 10.464 11.409 1.00 85.56 107 ILE A C 1
ATOM 869 O O . ILE A 1 107 ? 3.186 10.943 12.307 1.00 85.56 107 ILE A O 1
ATOM 873 N N . SER A 1 108 ? 1.669 11.188 10.659 1.00 80.62 108 SER A N 1
ATOM 874 C CA . SER A 1 108 ? 1.580 12.647 10.793 1.00 80.62 108 SER A CA 1
ATOM 875 C C . SER A 1 108 ? 0.372 13.101 11.616 1.00 80.62 108 SER A C 1
ATOM 877 O O . SER A 1 108 ? 0.303 14.261 12.013 1.00 80.62 108 SER A O 1
ATOM 879 N N . ARG A 1 109 ? -0.589 12.208 11.900 1.00 75.50 109 ARG A N 1
ATOM 880 C CA . ARG A 1 109 ? -1.806 12.538 12.663 1.00 75.50 109 ARG A CA 1
ATOM 881 C C . ARG A 1 109 ? -1.700 12.101 14.128 1.00 75.50 109 ARG A C 1
ATOM 883 O O . ARG A 1 109 ? -1.485 10.928 14.422 1.00 75.50 109 ARG A O 1
ATOM 890 N N . ASP A 1 110 ? -1.967 13.017 15.056 1.00 75.81 110 ASP A N 1
ATOM 891 C CA . ASP A 1 110 ? -1.955 12.728 16.502 1.00 75.81 110 ASP A CA 1
ATOM 892 C C . ASP A 1 110 ? -2.976 11.656 16.917 1.00 75.81 110 ASP A C 1
ATOM 894 O O . ASP A 1 110 ? -2.741 10.860 17.831 1.00 75.81 110 ASP A O 1
ATOM 898 N N . GLU A 1 111 ? -4.122 11.610 16.240 1.00 75.62 111 GLU A N 1
ATOM 899 C CA . GLU A 1 111 ? -5.162 10.606 16.475 1.00 75.62 111 GLU A CA 1
ATOM 900 C C . GLU A 1 111 ? -4.668 9.186 16.163 1.00 75.62 111 GLU A C 1
ATOM 902 O O . GLU A 1 111 ? -4.882 8.256 16.948 1.00 75.62 111 GLU A O 1
ATOM 907 N N . LEU A 1 112 ? -3.914 9.034 15.071 1.00 72.19 112 LEU A N 1
ATOM 908 C CA . LEU A 1 112 ? -3.295 7.768 14.684 1.00 72.19 112 LEU A CA 1
ATOM 909 C C . LEU A 1 112 ? -2.330 7.261 15.752 1.00 72.19 112 LEU A C 1
ATOM 911 O O . LEU A 1 112 ? -2.344 6.078 16.103 1.00 72.19 112 LEU A O 1
ATOM 915 N N . TRP A 1 113 ? -1.523 8.165 16.308 1.00 73.62 113 TRP A N 1
ATOM 916 C CA . TRP A 1 113 ? -0.595 7.829 17.381 1.00 73.62 113 TRP A CA 1
ATOM 917 C C . TRP A 1 113 ? -1.324 7.284 18.615 1.00 73.62 113 TRP A C 1
ATOM 919 O O . TRP A 1 113 ? -0.936 6.252 19.173 1.00 73.62 113 TRP A O 1
ATOM 929 N N . ARG A 1 114 ? -2.434 7.923 19.012 1.00 80.69 114 ARG A N 1
ATOM 930 C CA . ARG A 1 114 ? -3.268 7.465 20.139 1.00 80.69 114 ARG A CA 1
ATOM 931 C C . ARG A 1 114 ? -3.840 6.073 19.892 1.00 80.69 114 ARG A C 1
ATOM 933 O O . ARG A 1 114 ? -3.813 5.243 20.803 1.00 80.69 114 ARG A O 1
ATOM 940 N N . LYS A 1 115 ? -4.310 5.804 18.672 1.00 75.88 115 LYS A N 1
ATOM 941 C CA . LYS A 1 115 ? -4.881 4.509 18.282 1.00 75.88 115 LYS A CA 1
ATOM 942 C C . LYS A 1 115 ? -3.844 3.387 18.321 1.00 75.88 115 LYS A C 1
ATOM 944 O O . LYS A 1 115 ? -4.084 2.362 18.958 1.00 75.88 115 LYS A O 1
ATOM 949 N N . ILE A 1 116 ? -2.661 3.603 17.742 1.00 72.62 116 ILE A N 1
ATOM 950 C CA . ILE A 1 116 ? -1.554 2.630 17.781 1.00 72.62 116 ILE A CA 1
ATOM 951 C C . ILE A 1 116 ? -1.129 2.343 19.222 1.00 72.62 116 ILE A C 1
ATOM 953 O O . ILE A 1 116 ? -0.956 1.186 19.606 1.00 72.62 116 ILE A O 1
ATOM 957 N N . HIS A 1 117 ? -1.002 3.382 20.047 1.00 68.25 117 HIS A N 1
ATOM 958 C CA . HIS A 1 117 ? -0.629 3.216 21.446 1.00 68.25 117 HIS A CA 1
ATOM 959 C C . HIS A 1 117 ? -1.698 2.455 22.254 1.00 68.25 117 HIS A C 1
ATOM 961 O O . HIS A 1 117 ? -1.356 1.654 23.126 1.00 68.25 117 HIS A O 1
ATOM 967 N N . GLY A 1 118 ? -2.984 2.659 21.945 1.00 75.25 118 GLY A N 1
ATOM 968 C CA . GLY A 1 118 ? -4.088 1.873 22.500 1.00 75.25 118 GLY A CA 1
ATOM 969 C C . GLY A 1 118 ? -3.979 0.385 22.153 1.00 75.25 118 GLY A C 1
ATOM 970 O O . GLY A 1 118 ? -4.006 -0.460 23.048 1.00 75.25 118 GLY A O 1
ATOM 971 N N . GLU A 1 119 ? -3.762 0.057 20.879 1.00 70.38 119 GLU A N 1
ATOM 972 C CA . GLU A 1 119 ? -3.651 -1.339 20.440 1.00 70.38 119 GLU A CA 1
ATOM 973 C C . GLU A 1 119 ? -2.398 -2.055 20.963 1.00 70.38 119 GLU A C 1
ATOM 975 O O . GLU A 1 119 ? -2.450 -3.239 21.310 1.00 70.38 119 GLU A O 1
ATOM 980 N N . LEU A 1 120 ? -1.257 -1.362 21.047 1.00 68.00 120 LEU A N 1
ATOM 981 C CA . LEU A 1 120 ? -0.026 -1.931 21.608 1.00 68.00 120 LEU A CA 1
ATOM 982 C C . LEU A 1 120 ? -0.187 -2.277 23.095 1.00 68.00 120 LEU A C 1
ATOM 984 O O . LEU A 1 120 ? 0.305 -3.319 23.548 1.00 68.00 120 LEU A O 1
ATOM 988 N N . LYS A 1 121 ? -0.919 -1.451 23.852 1.00 65.81 121 LYS A N 1
ATOM 989 C CA . LYS A 1 121 ? -1.273 -1.751 25.247 1.00 65.81 121 LYS A CA 1
ATOM 990 C C . LYS A 1 121 ? -2.158 -2.990 25.355 1.00 65.81 121 LYS A C 1
ATOM 992 O O . LYS A 1 121 ? -1.873 -3.861 26.177 1.00 65.81 121 LYS A O 1
ATOM 997 N N . GLU A 1 122 ? -3.170 -3.112 24.499 1.00 61.88 122 GLU A N 1
ATOM 998 C CA . GLU A 1 122 ? -4.076 -4.266 24.498 1.00 61.88 122 GLU A CA 1
ATOM 999 C C . GLU A 1 122 ? -3.345 -5.579 24.156 1.00 61.88 122 GLU A C 1
ATOM 1001 O O . GLU A 1 122 ? -3.528 -6.596 24.832 1.00 61.88 122 GLU A O 1
ATOM 1006 N N . LYS A 1 123 ? -2.450 -5.563 23.157 1.00 59.34 123 LYS A N 1
ATOM 1007 C CA . LYS A 1 123 ? -1.628 -6.734 22.797 1.00 59.34 123 LYS A CA 1
ATOM 1008 C C . LYS A 1 123 ? -0.728 -7.188 23.951 1.00 59.34 123 LYS A C 1
ATOM 1010 O O . LYS A 1 123 ? -0.615 -8.389 24.192 1.00 59.34 123 LYS A O 1
ATOM 1015 N N . THR A 1 124 ? -0.150 -6.244 24.693 1.00 58.97 124 THR A N 1
ATOM 1016 C CA . THR A 1 124 ? 0.714 -6.533 25.852 1.00 58.97 124 THR A CA 1
ATOM 1017 C C . THR A 1 124 ? -0.077 -7.173 27.000 1.00 58.97 124 THR A C 1
ATOM 1019 O O . THR A 1 124 ? 0.378 -8.143 27.611 1.00 58.97 124 THR A O 1
ATOM 1022 N N . GLN A 1 125 ? -1.305 -6.708 27.252 1.00 54.50 125 GLN A N 1
ATOM 1023 C CA . GLN A 1 125 ? -2.198 -7.301 28.256 1.00 54.50 125 GLN A CA 1
ATOM 1024 C C . GLN A 1 125 ? -2.672 -8.709 27.867 1.00 54.50 125 GLN A C 1
ATOM 1026 O O . GLN A 1 125 ? -2.626 -9.620 28.694 1.00 54.50 125 GLN A O 1
ATOM 1031 N N . ARG A 1 126 ? -3.038 -8.943 26.598 1.00 57.47 126 ARG A N 1
ATOM 1032 C CA . ARG A 1 126 ? -3.428 -10.283 26.114 1.00 57.47 126 ARG A CA 1
ATOM 1033 C C . ARG A 1 126 ? -2.296 -11.311 26.214 1.00 57.47 126 ARG A C 1
ATOM 1035 O O . ARG A 1 126 ? -2.572 -12.481 26.470 1.00 57.47 126 ARG A O 1
ATOM 1042 N N . SER A 1 127 ? -1.035 -10.901 26.042 1.00 56.25 127 SER A N 1
ATOM 1043 C CA . SER A 1 127 ? 0.119 -11.787 26.265 1.00 56.25 127 SER A CA 1
ATOM 1044 C C . SER A 1 127 ? 0.400 -12.074 27.744 1.00 5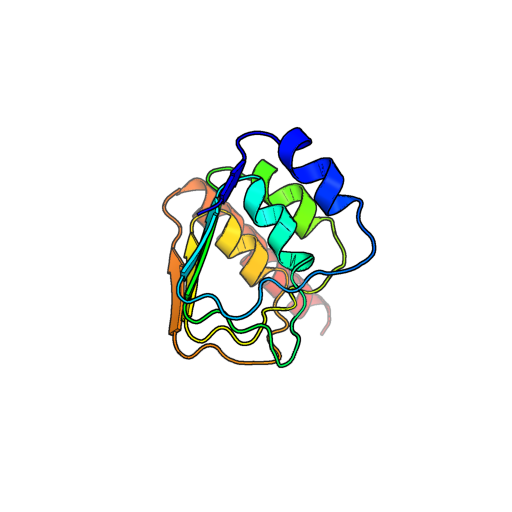6.25 127 SER A C 1
ATOM 1046 O O . SER A 1 127 ? 0.936 -13.133 28.057 1.00 56.25 127 SER A O 1
ATOM 1048 N N . ALA A 1 128 ? 0.016 -11.172 28.653 1.00 55.47 128 ALA A N 1
ATOM 1049 C CA . ALA A 1 128 ? 0.201 -11.345 30.094 1.00 55.47 128 ALA A CA 1
ATOM 1050 C C . ALA A 1 128 ? -0.882 -12.232 30.739 1.00 55.47 128 ALA A C 1
ATOM 1052 O O . ALA A 1 128 ? -0.574 -12.964 31.670 1.00 55.47 128 ALA A O 1
ATOM 1053 N N . SER A 1 129 ? -2.117 -12.235 30.220 1.00 52.81 129 SER A N 1
ATOM 1054 C CA . SER A 1 129 ? -3.205 -13.115 30.700 1.00 52.81 129 SER A CA 1
ATOM 1055 C C . SER A 1 129 ? -3.160 -14.553 30.167 1.00 52.81 129 SER A C 1
ATOM 1057 O O . SER A 1 129 ? -4.005 -15.362 30.536 1.00 52.81 129 SER A O 1
ATOM 1059 N N . LYS A 1 130 ? -2.206 -14.884 29.291 1.00 52.12 130 LYS A N 1
ATOM 1060 C CA . LYS A 1 130 ? -1.977 -16.251 28.788 1.00 52.12 130 LYS A CA 1
ATOM 1061 C C . LYS A 1 130 ? -0.839 -16.988 29.516 1.00 52.12 130 LYS A C 1
ATOM 1063 O O . LYS A 1 130 ? -0.396 -18.022 29.021 1.00 52.12 130 LYS A O 1
ATOM 1068 N N . LYS A 1 131 ? -0.358 -16.455 30.643 1.00 44.06 131 LYS A N 1
ATOM 1069 C CA . LYS A 1 131 ? 0.669 -17.073 31.490 1.00 44.06 131 LYS A CA 1
ATOM 1070 C C . LYS A 1 131 ? 0.077 -17.638 32.770 1.00 44.06 131 LYS A C 1
ATOM 1072 O O . LYS A 1 131 ? -0.825 -16.974 33.324 1.00 44.06 131 LYS A O 1
#

Foldseek 3Di:
DDEDPDLVVCVVLLPDPAQDAPFEAAEAEYEFLSVLNQLSHDQDPRHAYAEYEYYHPDLVSCVNLLPDPRQRPPHNYQEYEYEANRLVSCVNRPDDPDDHVYYHYYHDDPVSVVVVVVVVVVVVVVVVVVD

Sequence (131 aa):
MLDATKEEHVATILTQEQPFCVGRVKNMRLEDYAVSIFPKLKNHEDCEVERLTLTATEEEHVATIIAQDQLLCIGRAKEMEFWDYTVFVFLKKKETREVPRSLVLSISRDELWRKIHGELKEKTQRSASKK

Secondary structure (DSSP, 8-state):
-EEESSTHHHHHHHT-SS-B---EEEEEEEEEGGGGGGGGB---TT-EEEEEEEEESSSHHHHHHHHS-------EEEEEEEEEHHHHHHHHS---SS--SEEEEE---HHHHHHHHHHHHHHHHHHHTT-

Radius of gyration: 15.17 Å; chains: 1; bounding box: 32×30×45 Å